Protein AF-A0AAU9VCU2-F1 (afdb_monomer_lite)

Foldseek 3Di:
DDAQVVDLFDEAEDQQDPAPDHPDDGTQEYEYEPVVDNFAAQADDPDDDNPDVRSVVSVVVRVVLQVLCQVPVQQAKWFADPDPVCQQVQNTDPDIATRYDRGDRVHGDYTYFYFHSDPVTGPGVVRHHHDD

pLDDT: mean 92.2, std 10.54, range [55.91, 98.69]

Secondary structure (DSSP, 8-state):
---TTSSS--EEEESSBTTTB--S--SSEEEEETTT-SS-TTS--S---TTSHHHHHHHHHHHHHHHHHHH-TTSBEEEE-SSHHHHHTT---S-EEESSTT--TT--EEEEE-B-SSSS-B-BGGGGS---

InterPro domains:
  IPR000734 Triacylglycerol lipase family [PTHR11610] (4-122)
  IPR013818 Lipase [PF00151] (4-117)
  IPR029058 Alpha/Beta hydrolase fold [G3DSA:3.40.50.1820] (2-122)
  IPR029058 Alpha/Beta hydrolase fold [SSF53474] (4-121)

Radius of gyration: 13.79 Å; chains: 1; bounding box: 37×29×39 Å

Organism: Euphydryas editha (NCBI:txid104508)

Sequence (132 aa):
MENASDASFVDIIHTNPNRLGSGEATGSVDIWANCENSVQPGCDGSNFGMFIEENQCSHACSWKYFAEAIKHPSAFVARSASSCEASHSGRATNQTVFMGDEINTEARGSFYLRTNSEPLYGLGEDGSHPPS

Structure (mmCIF, N/CA/C/O backbone):
data_AF-A0AAU9VCU2-F1
#
_entry.id   AF-A0AAU9VCU2-F1
#
loop_
_atom_site.group_PDB
_atom_site.id
_atom_site.type_symbol
_atom_site.label_atom_id
_atom_site.label_alt_id
_atom_site.label_comp_id
_atom_site.label_asym_id
_atom_site.label_entity_id
_atom_site.label_seq_id
_atom_site.pdbx_PDB_ins_code
_atom_site.Cartn_x
_atom_site.Cartn_y
_atom_site.Cartn_z
_atom_site.occupancy
_atom_site.B_iso_or_equiv
_atom_site.auth_seq_id
_atom_site.auth_comp_id
_atom_site.auth_asym_id
_atom_site.auth_atom_id
_atom_site.pdbx_PDB_model_num
ATOM 1 N N . MET A 1 1 ? -14.898 5.855 -9.893 1.00 65.12 1 MET A N 1
ATOM 2 C CA . MET A 1 1 ? -13.776 5.733 -8.950 1.00 65.12 1 MET A CA 1
ATOM 3 C C . MET A 1 1 ? -14.393 5.149 -7.708 1.00 65.12 1 MET A C 1
ATOM 5 O O . MET A 1 1 ? -15.349 5.753 -7.233 1.00 65.12 1 MET A O 1
ATOM 9 N N . GLU A 1 2 ? -13.961 3.956 -7.310 1.00 84.31 2 GLU A N 1
ATOM 10 C CA . GLU A 1 2 ? -14.518 3.295 -6.126 1.00 84.31 2 GLU A CA 1
ATOM 11 C C . GLU A 1 2 ? -14.188 4.135 -4.888 1.00 84.31 2 GLU A C 1
ATOM 13 O O . GLU A 1 2 ? -13.094 4.690 -4.797 1.00 84.31 2 GLU A O 1
ATOM 18 N N . ASN A 1 3 ? -15.129 4.266 -3.964 1.00 94.31 3 ASN A N 1
ATOM 19 C CA . ASN A 1 3 ? -14.971 5.032 -2.738 1.00 94.31 3 ASN A CA 1
ATOM 20 C C . ASN A 1 3 ? -15.645 4.329 -1.551 1.00 94.31 3 ASN A C 1
ATOM 22 O O . ASN A 1 3 ? -16.412 3.383 -1.709 1.00 94.31 3 ASN A O 1
ATOM 26 N N . ALA A 1 4 ? -15.399 4.831 -0.342 1.00 95.44 4 ALA A N 1
ATOM 27 C CA . ALA A 1 4 ? -15.873 4.244 0.908 1.00 95.44 4 ALA A CA 1
ATOM 28 C C . ALA A 1 4 ? -17.398 4.042 1.012 1.00 95.44 4 ALA A C 1
ATOM 30 O O . ALA A 1 4 ? -17.829 3.290 1.880 1.00 95.44 4 ALA A O 1
ATOM 31 N N . SER A 1 5 ? -18.211 4.713 0.187 1.00 96.50 5 SER A N 1
ATOM 32 C CA . SER A 1 5 ? -19.673 4.561 0.172 1.00 96.50 5 SER A CA 1
ATOM 33 C C . SER A 1 5 ? -20.193 3.502 -0.805 1.00 96.50 5 SER A C 1
ATOM 35 O O . SER A 1 5 ? -21.370 3.150 -0.728 1.00 96.50 5 SER A O 1
ATOM 37 N N . ASP A 1 6 ? -19.335 2.958 -1.675 1.00 97.19 6 ASP A N 1
ATOM 38 C CA . ASP A 1 6 ? -19.738 1.986 -2.700 1.00 97.19 6 ASP A CA 1
ATOM 39 C C . ASP A 1 6 ? -19.939 0.567 -2.122 1.00 97.19 6 ASP A C 1
ATOM 41 O O . ASP A 1 6 ? -20.628 -0.264 -2.716 1.00 97.19 6 ASP A O 1
ATOM 45 N N . ALA A 1 7 ? -19.402 0.295 -0.926 1.00 97.06 7 ALA A N 1
ATOM 46 C CA . ALA A 1 7 ? -19.586 -0.954 -0.187 1.00 97.06 7 ALA A CA 1
ATOM 47 C C . ALA A 1 7 ? -19.564 -0.724 1.335 1.00 97.06 7 ALA A C 1
ATOM 49 O O . ALA A 1 7 ? -19.296 0.374 1.816 1.00 97.06 7 ALA A O 1
ATOM 50 N N . SER A 1 8 ? -19.816 -1.775 2.126 1.00 96.81 8 SER A N 1
ATOM 51 C CA . SER A 1 8 ? -19.685 -1.712 3.593 1.00 96.81 8 SER A CA 1
ATOM 52 C C . SER A 1 8 ? -18.250 -1.438 4.060 1.00 96.81 8 SER A C 1
ATOM 54 O O . SER A 1 8 ? -18.041 -0.935 5.164 1.00 96.81 8 SER A O 1
ATOM 56 N N . PHE A 1 9 ? -17.274 -1.810 3.233 1.00 97.75 9 PHE A N 1
ATOM 57 C CA . PHE A 1 9 ? -15.852 -1.568 3.420 1.00 97.75 9 PHE A CA 1
ATOM 58 C C . PHE A 1 9 ? -15.163 -1.612 2.052 1.00 97.75 9 PHE A C 1
ATOM 60 O O . PHE A 1 9 ? -15.503 -2.460 1.228 1.00 97.75 9 PHE A O 1
ATOM 67 N N . VAL A 1 10 ? -14.219 -0.701 1.823 1.00 97.94 10 VAL A N 1
ATOM 68 C CA . VAL A 1 10 ? -13.414 -0.622 0.594 1.00 97.94 10 VAL A CA 1
ATOM 69 C C . VAL A 1 10 ? -11.968 -0.362 0.991 1.00 97.94 10 VAL A C 1
ATOM 71 O O . VAL A 1 10 ? -11.691 0.663 1.613 1.00 97.94 10 VAL A O 1
ATOM 74 N N . ASP A 1 11 ? -11.050 -1.248 0.636 1.00 97.69 11 ASP A N 1
ATOM 75 C CA . ASP A 1 11 ? -9.612 -1.026 0.732 1.00 97.69 11 ASP A CA 1
ATOM 76 C C . ASP A 1 11 ? -8.987 -0.825 -0.654 1.00 97.69 11 ASP A C 1
ATOM 78 O O . ASP A 1 11 ? -9.359 -1.469 -1.633 1.00 97.69 11 ASP A O 1
ATOM 82 N N . ILE A 1 12 ? -8.050 0.118 -0.756 1.00 98.06 12 ILE A N 1
ATOM 83 C CA . ILE A 1 12 ? -7.404 0.492 -2.018 1.00 98.06 12 ILE A CA 1
ATOM 84 C C . ILE A 1 12 ? -5.894 0.354 -1.870 1.00 98.06 12 ILE A C 1
ATOM 86 O O . ILE A 1 12 ? -5.305 0.865 -0.923 1.00 98.06 12 ILE A O 1
ATOM 90 N N . ILE A 1 13 ? -5.247 -0.312 -2.830 1.00 98.38 13 ILE A N 1
ATOM 91 C CA . ILE A 1 13 ? -3.790 -0.480 -2.867 1.00 98.38 13 ILE A CA 1
ATOM 92 C C . ILE A 1 13 ? -3.201 0.461 -3.924 1.00 98.38 13 ILE A C 1
ATOM 94 O O . ILE A 1 13 ? -3.366 0.259 -5.129 1.00 98.38 13 ILE A O 1
ATOM 98 N N . HIS A 1 14 ? -2.471 1.478 -3.475 1.00 98.06 14 HIS A N 1
ATOM 99 C CA . HIS A 1 14 ? -1.806 2.462 -4.323 1.00 98.06 14 HIS A CA 1
ATOM 100 C C . HIS A 1 14 ? -0.344 2.070 -4.566 1.00 98.06 14 HIS A C 1
ATOM 102 O O . HIS A 1 14 ? 0.487 2.134 -3.660 1.00 98.06 14 HIS A O 1
ATOM 108 N N . THR A 1 15 ? -0.012 1.720 -5.813 1.00 97.50 15 THR A N 1
ATOM 109 C CA . THR A 1 15 ? 1.372 1.422 -6.247 1.00 97.50 15 THR A CA 1
ATOM 110 C C . THR A 1 15 ? 1.877 2.319 -7.378 1.00 97.50 15 THR A C 1
ATOM 112 O O . THR A 1 15 ? 3.072 2.358 -7.657 1.00 97.50 15 THR A O 1
ATOM 115 N N . ASN A 1 16 ? 0.991 3.064 -8.044 1.00 94.56 16 ASN A N 1
ATOM 116 C CA . ASN A 1 16 ? 1.362 4.017 -9.096 1.00 94.56 16 ASN A CA 1
ATOM 117 C C . ASN A 1 16 ? 0.452 5.266 -9.092 1.00 94.56 16 ASN A C 1
ATOM 119 O O . ASN A 1 16 ? -0.197 5.559 -10.101 1.00 94.56 16 ASN A O 1
ATOM 123 N N . PRO A 1 17 ? 0.336 5.969 -7.948 1.00 93.81 17 PRO A N 1
ATOM 124 C CA . PRO A 1 17 ? -0.545 7.127 -7.818 1.00 93.81 17 PRO A CA 1
ATOM 125 C C . PRO A 1 17 ? -0.104 8.293 -8.714 1.00 93.81 17 PRO A C 1
ATOM 127 O O . PRO A 1 17 ? 1.089 8.501 -8.936 1.00 93.81 17 PRO A O 1
ATOM 130 N N . ASN A 1 18 ? -1.061 9.083 -9.214 1.00 90.62 18 ASN A N 1
ATOM 131 C CA . ASN A 1 18 ? -0.828 10.233 -10.113 1.00 90.62 18 ASN A CA 1
ATOM 132 C C . ASN A 1 18 ? -0.163 9.872 -11.460 1.00 90.62 18 ASN A C 1
ATOM 134 O O . ASN A 1 18 ? 0.467 10.715 -12.117 1.00 90.62 18 ASN A O 1
ATOM 138 N N . ARG A 1 19 ? -0.268 8.602 -11.859 1.00 88.81 19 ARG A N 1
ATOM 139 C CA . ARG A 1 19 ? 0.219 8.054 -13.130 1.00 88.81 19 ARG A CA 1
ATOM 140 C C . ARG A 1 19 ? -0.897 7.231 -13.765 1.00 88.81 19 ARG A C 1
ATOM 142 O O . ARG A 1 19 ? -1.828 7.824 -14.297 1.00 88.81 19 ARG A O 1
ATOM 149 N N . LEU A 1 20 ? -0.838 5.901 -13.689 1.00 90.75 20 LEU A N 1
ATOM 150 C CA . LEU A 1 20 ? -1.946 5.036 -14.107 1.00 90.75 20 LEU A CA 1
ATOM 151 C C . LEU A 1 20 ? -2.958 4.798 -12.975 1.00 90.75 20 LEU A C 1
ATOM 153 O O . LEU A 1 20 ? -4.097 4.430 -13.241 1.00 90.75 20 LEU A O 1
ATOM 157 N N . GLY A 1 21 ? -2.555 5.003 -11.716 1.00 91.56 21 GLY A N 1
ATOM 158 C CA . GLY A 1 21 ? -3.417 4.882 -10.541 1.00 91.56 21 GLY A CA 1
ATOM 159 C C . GLY A 1 21 ? -3.882 6.222 -9.963 1.00 91.56 21 GLY A C 1
ATOM 160 O O . GLY A 1 21 ? -3.295 7.279 -10.213 1.00 91.56 21 GLY A O 1
ATOM 161 N N . SER A 1 22 ? -4.917 6.145 -9.122 1.00 93.31 22 SER A N 1
ATOM 162 C CA . SER A 1 22 ? -5.422 7.261 -8.314 1.00 93.31 22 SER A CA 1
ATOM 163 C C . SER A 1 22 ? -4.355 7.832 -7.380 1.00 93.31 22 SER A C 1
ATOM 165 O O . SER A 1 22 ? -3.680 7.072 -6.684 1.00 93.31 22 SER A O 1
ATOM 167 N N . GLY A 1 23 ? -4.262 9.163 -7.315 1.00 94.44 23 GLY A N 1
ATOM 168 C CA . GLY A 1 23 ? -3.546 9.883 -6.255 1.00 94.44 23 GLY A CA 1
ATOM 169 C C . GLY A 1 23 ? -4.418 10.335 -5.081 1.00 94.44 23 GLY A C 1
ATOM 170 O O . GLY A 1 23 ? -3.907 10.981 -4.173 1.00 94.44 23 GLY A O 1
ATOM 171 N N . GLU A 1 24 ? -5.711 10.019 -5.096 1.00 95.94 24 GLU A N 1
ATOM 172 C CA . GLU A 1 24 ? -6.672 10.393 -4.060 1.00 95.94 24 GLU A CA 1
ATOM 173 C C . GLU A 1 24 ? -6.973 9.204 -3.145 1.00 95.94 24 GLU A C 1
ATOM 175 O O . GLU A 1 24 ? -7.218 8.096 -3.631 1.00 95.94 24 GLU A O 1
ATOM 180 N N . ALA A 1 25 ? -6.987 9.466 -1.835 1.00 97.19 25 ALA A N 1
ATOM 181 C CA . ALA A 1 25 ? -7.491 8.544 -0.824 1.00 97.19 25 ALA A CA 1
ATOM 182 C C . ALA A 1 25 ? -9.023 8.572 -0.847 1.00 97.19 25 ALA A C 1
ATOM 184 O O . ALA A 1 25 ? -9.629 9.605 -0.553 1.00 97.19 25 ALA A O 1
ATOM 185 N N . THR A 1 26 ? -9.644 7.464 -1.236 1.00 97.50 26 THR A N 1
ATOM 186 C CA . THR A 1 26 ? -11.105 7.385 -1.422 1.00 97.50 26 THR A CA 1
ATOM 187 C C . THR A 1 26 ? -11.724 6.174 -0.738 1.00 97.50 26 THR A C 1
ATOM 189 O O . THR A 1 26 ? -12.944 6.143 -0.573 1.00 97.50 26 THR A O 1
ATOM 192 N N . GLY A 1 27 ? -10.914 5.203 -0.306 1.00 97.94 27 GLY A N 1
ATOM 193 C CA . GLY A 1 27 ? -11.376 4.001 0.371 1.00 97.94 27 GLY A CA 1
ATOM 194 C C . GLY A 1 27 ? -11.808 4.242 1.819 1.00 97.94 27 GLY A C 1
ATOM 195 O O . GLY A 1 27 ? -11.686 5.324 2.390 1.00 97.94 27 GLY A O 1
ATOM 196 N N . SER A 1 28 ? -12.315 3.180 2.445 1.00 98.31 28 SER A N 1
ATOM 197 C CA . SER A 1 28 ? -12.297 3.079 3.906 1.00 98.31 28 SER A CA 1
ATOM 198 C C . SER A 1 28 ? -10.850 3.045 4.395 1.00 98.31 28 SER A C 1
ATOM 200 O O . SER A 1 28 ? -10.511 3.757 5.337 1.00 98.31 28 SER A O 1
ATOM 202 N N . VAL A 1 29 ? -10.013 2.246 3.729 1.00 98.56 29 VAL A N 1
ATOM 203 C CA . VAL A 1 29 ? -8.571 2.147 3.957 1.00 98.56 29 VAL A CA 1
ATOM 204 C C . VAL A 1 29 ? -7.835 2.365 2.638 1.00 98.56 29 VAL A C 1
ATOM 206 O O . VAL A 1 29 ? -8.139 1.717 1.644 1.00 98.56 29 VAL A O 1
ATOM 209 N N . ASP A 1 30 ? -6.829 3.231 2.636 1.00 98.62 30 ASP A N 1
ATOM 210 C CA . ASP A 1 30 ? -5.950 3.438 1.482 1.00 98.62 30 ASP A CA 1
ATOM 211 C C . ASP A 1 30 ? -4.526 3.024 1.872 1.00 98.62 30 ASP A C 1
ATOM 213 O O . ASP A 1 30 ? -3.901 3.642 2.738 1.00 98.62 30 ASP A O 1
ATOM 217 N N . ILE A 1 31 ? -4.019 1.956 1.259 1.00 98.62 31 ILE A N 1
ATOM 218 C CA . ILE A 1 31 ? -2.681 1.409 1.486 1.00 98.62 31 ILE A CA 1
ATOM 219 C C . ILE A 1 31 ? -1.727 1.955 0.423 1.00 98.62 31 ILE A C 1
ATOM 221 O O . ILE A 1 31 ? -1.863 1.667 -0.764 1.00 98.62 31 ILE A O 1
ATOM 225 N N . TRP A 1 32 ? -0.719 2.703 0.854 1.00 98.44 32 TRP A N 1
ATOM 226 C CA . TRP A 1 32 ? 0.279 3.347 0.008 1.00 98.44 32 TRP A CA 1
ATOM 227 C C . TRP A 1 32 ? 1.604 2.592 0.097 1.00 98.44 32 TRP A C 1
ATOM 229 O O . TRP A 1 32 ? 2.371 2.762 1.049 1.00 98.44 32 TRP A O 1
ATOM 239 N N . ALA A 1 33 ? 1.875 1.747 -0.896 1.00 98.19 33 ALA A N 1
ATOM 240 C CA . ALA A 1 33 ? 3.112 0.977 -0.949 1.00 98.19 33 ALA A CA 1
ATOM 241 C C . ALA A 1 33 ? 4.249 1.823 -1.535 1.00 98.19 33 ALA A C 1
ATOM 243 O O . ALA A 1 33 ? 4.121 2.364 -2.635 1.00 98.19 33 ALA A O 1
ATOM 244 N N . ASN A 1 34 ? 5.372 1.902 -0.817 1.00 97.38 34 ASN A N 1
ATOM 245 C CA . ASN A 1 34 ? 6.591 2.603 -1.233 1.00 97.38 34 ASN A CA 1
ATOM 246 C C . ASN A 1 34 ? 6.316 4.054 -1.676 1.00 97.38 34 ASN A C 1
ATOM 248 O O . ASN A 1 34 ? 6.790 4.496 -2.721 1.00 97.38 34 ASN A O 1
ATOM 252 N N . CYS A 1 35 ? 5.485 4.773 -0.915 1.00 95.25 35 CYS A N 1
ATOM 253 C CA . CYS A 1 35 ? 4.931 6.081 -1.280 1.00 95.25 35 CYS A CA 1
ATOM 254 C C . CYS A 1 35 ? 5.977 7.189 -1.517 1.00 95.25 35 CYS A C 1
ATOM 256 O O . CYS A 1 35 ? 5.673 8.199 -2.148 1.00 95.25 35 CYS A O 1
ATOM 258 N N . GLU A 1 36 ? 7.190 7.025 -0.989 1.00 90.12 36 GLU A N 1
ATOM 259 C CA . GLU A 1 36 ? 8.334 7.914 -1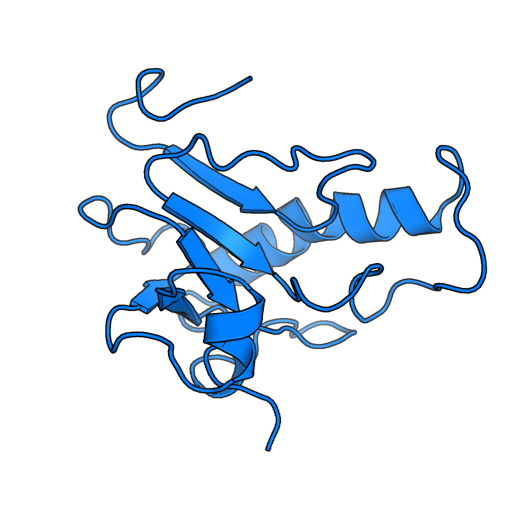.193 1.00 90.12 36 GLU A CA 1
ATOM 260 C C . GLU A 1 36 ? 8.959 7.761 -2.573 1.00 90.12 36 GLU A C 1
ATOM 262 O O . GLU A 1 36 ? 9.640 8.668 -3.055 1.00 90.12 36 GLU A O 1
ATOM 267 N N . ASN A 1 37 ? 8.724 6.618 -3.213 1.00 85.81 37 ASN A N 1
ATOM 268 C CA . ASN A 1 37 ? 9.309 6.295 -4.493 1.00 85.81 37 ASN A CA 1
ATOM 269 C C . ASN A 1 37 ? 8.328 6.643 -5.610 1.00 85.81 37 ASN A C 1
ATOM 271 O O . ASN A 1 37 ? 7.155 6.276 -5.600 1.00 85.81 37 ASN A O 1
ATOM 275 N N . SER A 1 38 ? 8.839 7.324 -6.634 1.00 83.56 38 SER A N 1
ATOM 276 C C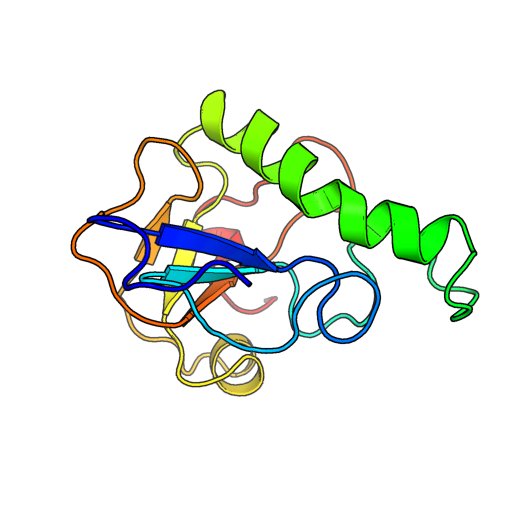A . SER A 1 38 ? 8.074 7.558 -7.865 1.00 83.56 38 SER A CA 1
ATOM 277 C C . SER A 1 38 ? 7.875 6.280 -8.694 1.00 83.56 38 SER A C 1
ATOM 279 O O . SER A 1 38 ? 6.976 6.232 -9.535 1.00 83.56 38 SER A O 1
ATOM 281 N N . VAL A 1 39 ? 8.694 5.255 -8.439 1.00 91.31 39 VAL A N 1
ATOM 282 C CA . VAL A 1 39 ? 8.727 3.955 -9.117 1.00 91.31 39 VAL A CA 1
ATOM 283 C C . VAL A 1 39 ? 8.826 2.864 -8.053 1.00 91.31 39 VAL A C 1
ATOM 285 O O . VAL A 1 39 ? 9.610 2.988 -7.115 1.00 91.31 39 VAL A O 1
ATOM 288 N N . GLN A 1 40 ? 8.021 1.809 -8.172 1.00 95.25 40 GLN A N 1
ATOM 289 C CA . GLN A 1 40 ? 8.048 0.703 -7.211 1.00 95.25 40 GLN A CA 1
ATOM 290 C C . GLN A 1 40 ? 9.394 -0.044 -7.265 1.00 95.25 40 GLN A C 1
ATOM 292 O O . GLN A 1 40 ? 9.957 -0.195 -8.353 1.00 95.25 40 GLN A O 1
ATOM 297 N N . PRO A 1 41 ? 9.904 -0.561 -6.130 1.00 95.12 41 PRO A N 1
ATOM 298 C CA . PRO A 1 41 ? 11.076 -1.431 -6.130 1.00 95.12 41 PRO A CA 1
ATOM 299 C C . PRO A 1 41 ? 10.912 -2.592 -7.123 1.00 95.12 41 PRO A C 1
ATOM 301 O O . PRO A 1 41 ? 9.853 -3.211 -7.186 1.00 95.12 41 PRO A O 1
ATOM 304 N N . GLY A 1 42 ? 11.959 -2.891 -7.898 1.00 90.94 42 GLY A N 1
ATOM 305 C CA . GLY A 1 42 ? 11.935 -3.954 -8.918 1.00 90.94 42 GLY A CA 1
ATOM 306 C C . GLY A 1 42 ? 11.404 -3.526 -10.288 1.00 90.94 42 GLY A C 1
ATOM 307 O O . GLY A 1 42 ? 11.519 -4.282 -11.248 1.00 90.94 42 GLY A O 1
ATOM 308 N N . CYS A 1 43 ? 10.880 -2.307 -10.412 1.00 90.69 43 CYS A N 1
ATOM 309 C CA . CYS A 1 43 ? 10.608 -1.687 -11.704 1.00 90.69 43 CYS A CA 1
ATOM 310 C C . CYS A 1 43 ? 11.794 -0.799 -12.121 1.00 90.69 43 CYS A C 1
ATOM 312 O O . CYS A 1 43 ? 12.385 -0.117 -11.283 1.00 90.69 43 CYS A O 1
ATOM 314 N N . ASP A 1 44 ? 12.149 -0.803 -13.410 1.00 79.62 44 ASP A N 1
ATOM 315 C CA . ASP A 1 44 ? 13.116 0.156 -13.964 1.00 79.62 44 ASP A CA 1
ATOM 316 C C . ASP A 1 44 ? 12.542 1.579 -13.832 1.00 79.62 44 ASP A C 1
ATOM 318 O O . ASP A 1 44 ? 11.332 1.768 -13.941 1.00 79.62 44 ASP A O 1
ATOM 322 N N . GLY A 1 45 ? 13.396 2.549 -13.503 1.00 63.56 45 GLY A N 1
ATOM 323 C CA . GLY A 1 45 ? 13.029 3.954 -13.297 1.00 63.56 45 GLY A CA 1
ATOM 324 C C . GLY A 1 45 ? 13.783 4.914 -14.213 1.00 63.56 45 GLY A C 1
ATOM 325 O O . GLY A 1 45 ? 13.859 6.111 -13.928 1.00 63.56 45 GLY A O 1
ATOM 326 N N . SER A 1 46 ? 14.409 4.395 -15.270 1.00 59.44 46 SER A N 1
ATOM 327 C CA . SER A 1 46 ? 15.192 5.189 -16.208 1.00 59.44 46 SER A CA 1
ATOM 328 C C . SER A 1 46 ? 14.336 6.057 -17.142 1.00 59.44 46 SER A C 1
ATOM 330 O O . SER A 1 46 ? 14.892 6.976 -17.750 1.00 59.44 46 SER A O 1
ATOM 332 N N . ASN A 1 47 ? 13.007 5.864 -17.227 1.00 55.91 47 ASN A N 1
ATOM 333 C CA . ASN A 1 47 ? 12.121 6.668 -18.076 1.00 55.91 47 ASN A CA 1
ATOM 334 C C . ASN A 1 47 ? 10.732 6.943 -17.444 1.00 55.91 47 ASN A C 1
ATOM 336 O O . ASN A 1 47 ? 10.172 6.152 -16.709 1.00 55.91 47 ASN A O 1
ATOM 340 N N . PHE A 1 48 ? 10.103 8.091 -17.748 1.00 56.00 48 PHE A N 1
ATOM 341 C CA . PHE A 1 48 ? 8.866 8.541 -17.059 1.00 56.00 48 PHE A CA 1
ATOM 342 C C . PHE A 1 48 ? 7.624 8.708 -17.964 1.00 56.00 48 PHE A C 1
ATOM 344 O O . PHE A 1 48 ? 6.671 9.403 -17.607 1.00 56.00 48 PHE A O 1
ATOM 351 N N . GLY A 1 49 ? 7.601 8.101 -19.154 1.00 58.53 49 GLY A N 1
ATOM 352 C CA . GLY A 1 49 ? 6.488 8.212 -20.112 1.00 58.53 49 GLY A CA 1
ATOM 353 C C . GLY A 1 49 ? 5.248 7.377 -19.750 1.00 58.53 49 GLY A C 1
ATOM 354 O O . GLY A 1 49 ? 5.361 6.244 -19.307 1.00 58.53 49 GLY A O 1
ATOM 355 N N . MET A 1 50 ? 4.035 7.889 -19.986 1.00 56.00 50 MET A N 1
ATOM 356 C CA . MET A 1 50 ? 2.761 7.226 -19.622 1.00 56.00 50 MET A CA 1
ATOM 357 C C . MET A 1 50 ? 2.548 5.830 -20.250 1.00 56.00 50 MET A C 1
ATOM 359 O O . MET A 1 50 ? 1.869 4.997 -19.660 1.00 56.00 50 MET A O 1
ATOM 363 N N . PHE A 1 51 ? 3.141 5.557 -21.418 1.00 59.59 51 PHE A N 1
ATOM 364 C CA . PHE A 1 51 ? 2.933 4.321 -22.190 1.00 59.59 51 PHE A CA 1
ATOM 365 C C . PHE A 1 51 ? 4.112 3.336 -22.150 1.00 59.59 51 PHE A C 1
ATOM 367 O O . PHE A 1 51 ? 4.165 2.419 -22.964 1.00 59.59 51 PHE A O 1
ATOM 374 N N . ILE A 1 52 ? 5.067 3.514 -21.237 1.00 66.31 52 ILE A N 1
ATOM 375 C CA . ILE A 1 52 ? 6.228 2.618 -21.123 1.00 66.31 52 ILE A CA 1
ATOM 376 C C . ILE A 1 52 ? 5.955 1.473 -20.139 1.00 66.31 52 ILE A C 1
ATOM 378 O O . ILE A 1 52 ? 5.095 1.580 -19.259 1.00 66.31 52 ILE A O 1
ATOM 382 N N . GLU A 1 53 ? 6.717 0.390 -20.272 1.00 65.88 53 GLU A N 1
ATOM 383 C CA . GLU A 1 53 ? 6.607 -0.813 -19.437 1.00 65.88 53 GLU A CA 1
ATOM 384 C C . GLU A 1 53 ? 6.783 -0.526 -17.933 1.00 65.88 53 GLU A C 1
ATOM 386 O O . GLU A 1 53 ? 6.171 -1.192 -17.107 1.00 65.88 53 GLU A O 1
ATOM 391 N N . GLU A 1 54 ? 7.537 0.509 -17.558 1.00 68.25 54 GLU A N 1
ATOM 392 C CA . GLU A 1 54 ? 7.844 0.882 -16.166 1.00 68.25 54 GLU A CA 1
ATOM 393 C C . GLU A 1 54 ? 6.608 1.357 -15.381 1.00 68.25 54 GLU A C 1
ATOM 395 O O . GLU A 1 54 ? 6.346 0.900 -14.262 1.00 68.25 54 GLU A O 1
ATOM 400 N N . ASN A 1 55 ? 5.785 2.225 -15.988 1.00 77.88 55 ASN A N 1
ATOM 401 C CA . ASN A 1 55 ? 4.512 2.647 -15.394 1.00 77.88 55 ASN A CA 1
ATOM 402 C C . ASN A 1 55 ? 3.550 1.460 -15.272 1.00 77.88 55 ASN A C 1
ATOM 404 O O . ASN A 1 55 ? 2.860 1.326 -14.262 1.00 77.88 55 ASN A O 1
ATOM 408 N N . GLN A 1 56 ? 3.551 0.560 -16.262 1.00 86.19 56 GLN A N 1
ATOM 409 C CA . GLN A 1 56 ? 2.764 -0.672 -16.209 1.00 86.19 56 GLN A CA 1
ATOM 410 C C . GLN A 1 56 ? 3.272 -1.614 -15.110 1.00 86.19 56 GLN A C 1
ATOM 412 O O . GLN A 1 56 ? 2.458 -2.208 -14.410 1.00 86.19 56 GLN A O 1
ATOM 417 N N . CYS A 1 57 ? 4.590 -1.707 -14.905 1.00 92.25 57 CYS A N 1
ATOM 418 C CA . CYS A 1 57 ? 5.208 -2.491 -13.839 1.00 92.25 57 CYS A CA 1
ATOM 419 C C . CYS A 1 57 ? 4.754 -1.997 -12.463 1.00 92.25 57 CYS A C 1
ATOM 421 O O . CYS A 1 57 ? 4.170 -2.773 -11.706 1.00 92.25 57 CYS A O 1
ATOM 423 N N . SER A 1 58 ? 4.926 -0.699 -12.178 1.00 94.38 58 SER A N 1
ATOM 424 C CA . SER A 1 58 ? 4.511 -0.112 -10.897 1.00 94.38 58 SER A CA 1
ATOM 425 C C . SER A 1 58 ? 3.001 -0.236 -10.689 1.00 94.38 58 SER A C 1
ATOM 427 O O . SER A 1 58 ? 2.542 -0.542 -9.591 1.00 94.38 58 SER A O 1
ATOM 429 N N . HIS A 1 59 ? 2.199 -0.046 -11.740 1.00 94.06 59 HIS A N 1
ATOM 430 C CA . HIS A 1 59 ? 0.749 -0.227 -11.671 1.00 94.06 59 HIS A CA 1
ATOM 431 C C . HIS A 1 59 ? 0.361 -1.686 -11.372 1.00 94.06 59 HIS A C 1
ATOM 433 O O . HIS A 1 59 ? -0.477 -1.941 -10.506 1.00 94.06 59 HIS A O 1
ATOM 439 N N . ALA A 1 60 ? 1.028 -2.649 -12.014 1.00 94.88 60 ALA A N 1
ATOM 440 C CA . ALA A 1 60 ? 0.814 -4.079 -11.814 1.00 94.88 60 ALA A CA 1
ATOM 441 C C . ALA A 1 60 ? 1.257 -4.587 -10.431 1.00 94.88 60 ALA A C 1
ATOM 443 O O . ALA A 1 60 ? 0.799 -5.647 -10.008 1.00 94.88 60 ALA A O 1
ATOM 444 N N . CYS A 1 61 ? 2.110 -3.859 -9.703 1.00 97.00 61 CYS A N 1
ATOM 445 C CA . CYS A 1 61 ? 2.476 -4.237 -8.337 1.00 97.00 61 CYS A CA 1
ATOM 446 C C . CYS A 1 61 ? 1.262 -4.348 -7.400 1.00 97.00 61 CYS A C 1
ATOM 448 O O . CYS A 1 61 ? 1.291 -5.173 -6.496 1.00 97.00 61 CYS A O 1
ATOM 450 N N . SER A 1 62 ? 0.180 -3.599 -7.647 1.00 97.25 62 SER A N 1
ATOM 451 C CA . SER A 1 62 ? -1.038 -3.626 -6.821 1.00 97.25 62 SER A CA 1
ATOM 452 C C . SER A 1 62 ? -1.606 -5.043 -6.671 1.00 97.25 62 SER A C 1
ATOM 454 O O . SER A 1 62 ? -1.700 -5.570 -5.562 1.00 97.25 62 SER A O 1
ATOM 456 N N . TRP A 1 63 ? -1.905 -5.705 -7.790 1.00 96.88 63 TRP A N 1
ATOM 457 C CA . TRP A 1 63 ? -2.436 -7.066 -7.776 1.00 96.88 63 TRP A CA 1
ATOM 458 C C . TRP A 1 63 ? -1.371 -8.114 -7.424 1.00 96.88 63 TRP A C 1
ATOM 460 O O . TRP A 1 63 ? -1.718 -9.151 -6.861 1.00 96.88 63 TRP A O 1
ATOM 470 N N . LYS A 1 64 ? -0.081 -7.869 -7.710 1.00 97.81 64 LYS A N 1
ATOM 471 C CA . LYS A 1 64 ? 1.011 -8.781 -7.312 1.00 97.81 64 LYS A CA 1
ATOM 472 C C . LYS A 1 64 ? 1.158 -8.849 -5.792 1.00 97.81 64 LYS A C 1
ATOM 474 O O . LYS A 1 64 ? 1.229 -9.947 -5.246 1.00 97.81 64 LYS A O 1
ATOM 479 N N . TYR A 1 65 ? 1.167 -7.696 -5.122 1.00 98.38 65 TYR A N 1
ATOM 480 C CA . TYR A 1 65 ? 1.243 -7.618 -3.663 1.00 98.38 65 TYR A CA 1
ATOM 481 C C . TYR A 1 65 ? 0.008 -8.256 -3.027 1.00 98.38 65 TYR A C 1
ATOM 483 O O . TYR A 1 65 ? 0.150 -9.097 -2.147 1.00 98.38 65 TYR A O 1
ATOM 491 N N . PHE A 1 66 ? -1.190 -7.969 -3.550 1.00 98.12 66 PHE A N 1
ATOM 492 C CA . PHE A 1 66 ? -2.424 -8.601 -3.076 1.00 98.12 66 PHE A CA 1
ATOM 493 C C . PHE A 1 66 ? -2.404 -10.135 -3.223 1.00 98.12 66 PHE A C 1
ATOM 495 O O . PHE A 1 66 ? -2.765 -10.859 -2.297 1.00 98.12 66 PHE A O 1
ATOM 502 N N . ALA A 1 67 ? -1.916 -10.655 -4.356 1.00 97.81 67 ALA A N 1
ATOM 503 C CA . ALA A 1 67 ? -1.802 -12.097 -4.582 1.00 97.81 67 ALA A CA 1
ATOM 504 C C . ALA A 1 67 ? -0.823 -12.788 -3.614 1.00 97.81 67 ALA A C 1
ATOM 506 O O . ALA A 1 67 ? -1.033 -13.949 -3.252 1.00 97.81 67 ALA A O 1
ATOM 507 N N . GLU A 1 68 ? 0.249 -12.106 -3.204 1.00 97.75 68 GLU A N 1
ATOM 508 C CA . GLU A 1 68 ? 1.155 -12.597 -2.162 1.00 97.75 68 GLU A CA 1
ATOM 509 C C . GLU A 1 68 ? 0.515 -12.495 -0.769 1.00 97.75 68 GLU A C 1
ATOM 511 O O . GLU A 1 68 ? 0.602 -13.449 0.002 1.00 97.75 68 GLU A O 1
ATOM 516 N N . ALA A 1 69 ? -0.192 -11.401 -0.477 1.00 97.88 69 ALA A N 1
ATOM 517 C CA . ALA A 1 69 ? -0.860 -11.168 0.802 1.00 97.88 69 ALA A CA 1
ATOM 518 C C . ALA A 1 69 ? -1.912 -12.242 1.131 1.00 97.88 69 ALA A C 1
ATOM 520 O O . ALA A 1 69 ? -1.970 -12.717 2.262 1.00 97.88 69 ALA A O 1
ATOM 521 N N . ILE A 1 70 ? -2.663 -12.724 0.131 1.00 96.81 70 ILE A N 1
ATOM 522 C CA . ILE A 1 70 ? -3.588 -13.864 0.294 1.00 96.81 70 ILE A CA 1
ATOM 523 C C . ILE A 1 70 ? -2.852 -15.130 0.768 1.00 96.81 70 ILE A C 1
ATOM 525 O O . ILE A 1 70 ? -3.382 -15.915 1.552 1.00 96.81 70 ILE A O 1
ATOM 529 N N . LYS A 1 71 ? -1.627 -15.367 0.282 1.00 96.69 71 LYS A N 1
ATOM 530 C CA . LYS A 1 71 ? -0.831 -16.553 0.649 1.00 96.69 71 LYS A CA 1
ATOM 531 C C . LYS A 1 71 ? -0.100 -16.379 1.978 1.00 96.69 71 LYS A C 1
ATOM 533 O O . LYS A 1 71 ? 0.204 -17.373 2.638 1.00 96.69 71 LYS A O 1
ATOM 538 N N . HIS A 1 72 ? 0.206 -15.138 2.342 1.00 96.50 72 HIS A N 1
ATOM 539 C CA . HIS A 1 72 ? 0.997 -14.775 3.508 1.00 96.50 72 HIS A CA 1
ATOM 540 C C . HIS A 1 72 ? 0.352 -13.577 4.228 1.00 96.50 72 HIS A C 1
ATOM 542 O O . HIS A 1 72 ? 0.795 -12.444 4.030 1.00 96.50 72 HIS A O 1
ATOM 548 N N . PRO A 1 73 ? -0.657 -13.805 5.093 1.00 94.38 73 PRO A N 1
ATOM 549 C CA . PRO A 1 73 ? -1.453 -12.723 5.687 1.00 94.38 73 PRO A CA 1
ATOM 550 C C . PRO A 1 73 ? -0.650 -11.695 6.498 1.00 94.38 73 PRO A C 1
ATOM 552 O O . PRO A 1 73 ? -1.012 -10.526 6.569 1.00 94.38 73 PRO A O 1
ATOM 555 N N . SER A 1 74 ? 0.492 -12.096 7.065 1.00 95.50 74 SER A N 1
ATOM 556 C CA . SER A 1 74 ? 1.377 -11.212 7.832 1.00 95.50 74 SER A CA 1
ATOM 557 C C . SER A 1 74 ? 2.493 -10.554 7.012 1.00 95.50 74 SER A C 1
ATOM 559 O O . SER A 1 74 ? 3.312 -9.833 7.578 1.00 95.50 74 SER A O 1
ATOM 561 N N . ALA A 1 75 ? 2.568 -10.789 5.697 1.00 97.31 75 ALA A N 1
ATOM 562 C CA . ALA A 1 75 ? 3.674 -10.301 4.869 1.00 97.31 75 ALA A CA 1
ATOM 563 C C . ALA A 1 75 ? 3.619 -8.785 4.617 1.00 97.31 75 ALA A C 1
ATOM 565 O O . ALA A 1 75 ? 4.658 -8.153 4.430 1.00 97.31 75 ALA A O 1
ATOM 566 N N . PHE A 1 76 ? 2.429 -8.184 4.647 1.00 98.31 76 PHE A N 1
ATOM 567 C CA . PHE A 1 76 ? 2.222 -6.773 4.316 1.00 98.31 76 PHE A CA 1
ATOM 568 C C . PHE A 1 76 ? 1.548 -6.046 5.473 1.00 98.31 76 PHE A C 1
ATOM 570 O O . PHE A 1 76 ? 0.328 -5.872 5.491 1.00 98.31 76 PHE A O 1
ATOM 577 N N . VAL A 1 77 ? 2.357 -5.609 6.437 1.00 98.31 77 VAL A N 1
ATOM 578 C CA . VAL A 1 77 ? 1.892 -4.754 7.531 1.00 98.31 77 VAL A CA 1
ATOM 579 C C . VAL A 1 77 ? 1.997 -3.298 7.096 1.00 98.31 77 VAL A C 1
ATOM 581 O O . VAL A 1 77 ? 3.081 -2.803 6.791 1.00 98.31 77 VAL A O 1
ATOM 584 N N . ALA A 1 78 ? 0.864 -2.604 7.081 1.00 98.31 78 ALA A N 1
ATOM 585 C CA . ALA A 1 78 ? 0.780 -1.184 6.778 1.00 98.31 78 ALA A CA 1
ATOM 586 C C . ALA A 1 78 ? 0.484 -0.395 8.049 1.00 98.31 78 ALA A C 1
ATOM 588 O O . ALA A 1 78 ? -0.334 -0.816 8.866 1.00 98.31 78 ALA A O 1
ATOM 589 N N . ARG A 1 79 ? 1.121 0.765 8.222 1.00 98.25 79 ARG A N 1
ATOM 590 C CA . ARG A 1 79 ? 0.966 1.595 9.422 1.00 98.25 79 ARG A CA 1
ATOM 591 C C . ARG A 1 79 ? 0.351 2.946 9.108 1.00 98.25 79 ARG A C 1
ATOM 593 O O . ARG A 1 79 ? 0.693 3.581 8.115 1.00 98.25 79 ARG A O 1
ATOM 600 N N . SER A 1 80 ? -0.562 3.384 9.967 1.00 98.38 80 SER A N 1
ATOM 601 C CA . SER A 1 80 ? -1.273 4.647 9.800 1.00 98.38 80 SER A CA 1
ATOM 602 C C . SER A 1 80 ? -0.337 5.839 9.993 1.00 98.38 80 SER A C 1
ATOM 604 O O . SER A 1 80 ? 0.404 5.916 10.973 1.00 98.38 80 SER A O 1
ATOM 606 N N . ALA A 1 81 ? -0.438 6.829 9.111 1.00 97.94 81 ALA A N 1
ATOM 607 C CA . ALA A 1 81 ? 0.226 8.122 9.256 1.00 97.94 81 ALA A CA 1
ATOM 608 C C . ALA A 1 81 ? -0.608 9.234 8.602 1.00 97.94 81 ALA A C 1
ATOM 610 O O . ALA A 1 81 ? -1.470 8.972 7.768 1.00 97.94 81 ALA A O 1
ATOM 611 N N . SER A 1 82 ? -0.350 10.494 8.957 1.00 97.19 82 SER A N 1
ATOM 612 C CA . SER A 1 82 ? -1.053 11.637 8.351 1.00 97.19 82 SER A CA 1
ATOM 613 C C . SER A 1 82 ? -0.622 11.926 6.909 1.00 97.19 82 SER A C 1
ATOM 615 O O . SER A 1 82 ? -1.347 12.590 6.175 1.00 97.19 82 SER A O 1
ATOM 617 N N . SER A 1 83 ? 0.559 11.456 6.507 1.00 96.94 83 SER A N 1
ATOM 618 C CA . SER A 1 83 ? 1.105 11.599 5.159 1.00 96.94 83 SER A CA 1
ATOM 619 C C . SER A 1 83 ? 2.226 10.587 4.922 1.00 96.94 83 SER A C 1
ATOM 621 O O . SER A 1 83 ? 2.783 10.026 5.871 1.00 96.94 83 SER A O 1
ATOM 623 N N . CYS A 1 84 ? 2.615 10.420 3.656 1.00 96.00 84 CYS A N 1
ATOM 624 C CA . CYS A 1 84 ? 3.804 9.653 3.293 1.00 96.00 84 CYS A CA 1
ATOM 625 C C . CYS A 1 84 ? 5.063 10.176 4.011 1.00 96.00 84 CYS A C 1
ATOM 627 O O . CYS A 1 84 ? 5.803 9.408 4.619 1.00 96.00 84 CYS A O 1
ATOM 629 N N . GLU A 1 85 ? 5.267 11.498 4.034 1.00 96.06 85 GLU A N 1
ATOM 630 C CA . GLU A 1 85 ? 6.387 12.130 4.745 1.00 96.06 85 GLU A CA 1
ATOM 631 C C . GLU A 1 85 ? 6.381 11.796 6.246 1.00 96.06 85 GLU A C 1
ATOM 633 O O . GLU A 1 85 ? 7.429 11.503 6.826 1.00 96.06 85 GLU A O 1
ATOM 638 N N . ALA A 1 86 ? 5.205 11.813 6.884 1.00 96.38 86 ALA A N 1
ATOM 639 C CA . ALA A 1 86 ? 5.068 11.480 8.296 1.00 96.38 86 ALA A CA 1
ATOM 640 C C . ALA A 1 86 ? 5.406 10.007 8.559 1.00 96.38 86 ALA A C 1
ATOM 642 O O . ALA A 1 86 ? 6.097 9.716 9.536 1.00 96.38 86 ALA A O 1
ATOM 643 N N . SER A 1 87 ? 4.984 9.100 7.671 1.00 95.31 87 SER A N 1
ATOM 644 C CA . SER A 1 87 ? 5.366 7.687 7.730 1.00 95.31 87 SER A CA 1
ATOM 645 C C . SER A 1 87 ? 6.887 7.525 7.684 1.00 95.31 87 SER A C 1
ATOM 647 O O . SER A 1 87 ? 7.464 6.893 8.564 1.00 95.31 87 SER A O 1
ATOM 649 N N . HIS A 1 88 ? 7.548 8.172 6.720 1.00 91.00 88 HIS A N 1
ATOM 650 C CA . HIS A 1 88 ? 9.004 8.106 6.539 1.00 91.00 88 HIS A CA 1
ATOM 651 C C . HIS A 1 88 ? 9.809 8.772 7.648 1.00 91.00 88 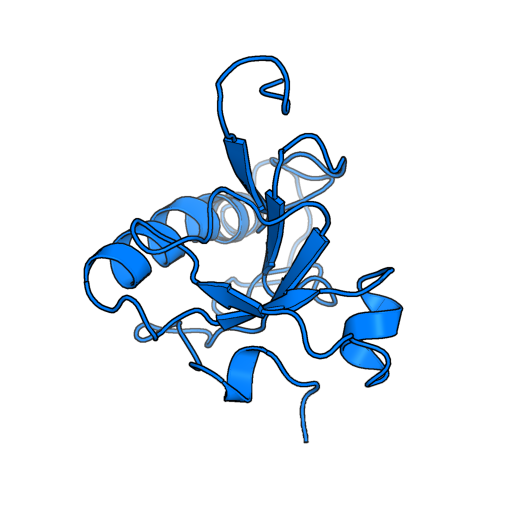HIS A C 1
ATOM 653 O O . HIS A 1 88 ? 10.884 8.305 8.004 1.00 91.00 88 HIS A O 1
ATOM 659 N N . SER A 1 89 ? 9.277 9.831 8.250 1.00 93.19 89 SER A N 1
ATOM 660 C CA . SER A 1 89 ? 9.947 10.557 9.335 1.00 93.19 89 SER A CA 1
ATOM 661 C C . SER A 1 89 ? 9.745 9.917 10.715 1.00 93.19 89 SER A C 1
ATOM 663 O O . SER A 1 89 ? 10.028 10.557 11.728 1.00 93.19 89 SER A O 1
ATOM 665 N N . GLY A 1 90 ? 9.189 8.700 10.788 1.00 90.56 90 GLY A N 1
ATOM 666 C CA . GLY A 1 90 ? 8.917 8.011 12.054 1.00 90.56 90 GLY A CA 1
ATOM 667 C C . GLY A 1 90 ? 7.781 8.634 12.874 1.00 90.56 90 GLY A C 1
ATOM 668 O O . GLY A 1 90 ? 7.720 8.446 14.084 1.00 90.56 90 GLY A O 1
ATOM 669 N N . ARG A 1 91 ? 6.881 9.388 12.230 1.00 94.62 91 ARG A N 1
ATOM 670 C CA . ARG A 1 91 ? 5.698 10.023 12.845 1.00 94.62 91 ARG A CA 1
ATOM 671 C C . ARG A 1 91 ? 4.406 9.242 12.569 1.00 94.62 91 ARG A C 1
ATOM 673 O O . ARG A 1 91 ? 3.318 9.816 12.598 1.00 94.62 91 ARG A O 1
ATOM 680 N N . ALA A 1 92 ? 4.526 7.953 12.268 1.00 95.06 92 ALA A N 1
ATOM 681 C CA . ALA A 1 92 ? 3.393 7.048 12.138 1.00 95.06 92 ALA A CA 1
ATOM 682 C C . ALA A 1 92 ? 2.767 6.751 13.515 1.00 95.06 92 ALA A C 1
ATOM 684 O O . ALA A 1 92 ? 3.431 6.841 14.549 1.00 95.06 92 ALA A O 1
ATOM 685 N N . THR A 1 93 ? 1.481 6.410 13.541 1.00 96.25 93 THR A N 1
ATOM 686 C CA . THR A 1 93 ? 0.791 5.970 14.762 1.00 96.25 93 THR A CA 1
ATOM 687 C C . THR A 1 93 ? 1.067 4.486 15.021 1.00 96.25 93 THR A C 1
ATOM 689 O O . THR A 1 93 ? 1.622 3.792 14.176 1.00 96.25 93 THR A O 1
ATOM 692 N N . ASN A 1 94 ? 0.635 3.952 16.165 1.00 95.50 94 ASN A N 1
ATOM 693 C CA . ASN A 1 94 ? 0.746 2.512 16.441 1.00 95.50 94 ASN A CA 1
ATOM 694 C C . ASN A 1 94 ? -0.339 1.668 15.747 1.00 95.50 94 ASN A C 1
ATOM 696 O O . ASN A 1 94 ? -0.371 0.455 15.929 1.00 95.50 94 ASN A O 1
ATOM 700 N N . GLN A 1 95 ? -1.257 2.287 14.999 1.00 97.88 95 GLN A N 1
ATOM 701 C CA . GLN A 1 95 ? -2.331 1.570 14.322 1.00 97.88 95 GLN A CA 1
ATOM 702 C C . GLN A 1 95 ? -1.803 0.935 13.035 1.00 97.88 95 GLN A C 1
ATOM 704 O O . GLN A 1 95 ? -1.263 1.629 12.170 1.00 97.88 95 GLN A O 1
ATOM 709 N N . THR A 1 96 ? -2.006 -0.372 12.898 1.00 98.06 96 THR A N 1
ATOM 710 C CA . THR A 1 96 ? -1.618 -1.147 11.719 1.00 98.06 96 THR A CA 1
ATOM 711 C C . THR A 1 96 ? -2.808 -1.883 11.112 1.00 98.06 96 THR A C 1
ATOM 713 O O . THR A 1 96 ? -3.834 -2.092 11.764 1.00 98.06 96 THR A O 1
ATOM 716 N N . VAL A 1 97 ? -2.664 -2.255 9.844 1.00 98.44 97 VAL A N 1
ATOM 717 C CA . VAL A 1 97 ? -3.551 -3.172 9.123 1.00 98.44 97 VAL A CA 1
ATOM 718 C C . VAL A 1 97 ? -2.711 -4.151 8.310 1.00 98.44 97 VAL A C 1
ATOM 720 O O . VAL A 1 97 ? -1.599 -3.819 7.895 1.00 98.44 97 VAL A O 1
ATOM 723 N N . PHE A 1 98 ? -3.252 -5.339 8.064 1.00 98.12 98 PHE A N 1
ATOM 724 C CA . PHE A 1 98 ? -2.720 -6.259 7.065 1.00 98.12 98 PHE A CA 1
ATOM 725 C C . PHE A 1 98 ? -3.355 -5.950 5.710 1.00 98.12 98 PHE A C 1
ATOM 727 O O . PHE A 1 98 ? -4.548 -5.662 5.641 1.00 98.12 98 PHE A O 1
ATOM 734 N N . MET A 1 99 ? -2.572 -5.996 4.635 1.00 98.12 99 MET A N 1
ATOM 735 C CA . MET A 1 99 ? -3.135 -6.081 3.284 1.00 98.12 99 MET A CA 1
ATOM 736 C C . MET A 1 99 ? -3.706 -7.489 3.064 1.00 98.12 99 MET A C 1
ATOM 738 O O . MET A 1 99 ? -3.104 -8.463 3.511 1.00 98.12 99 MET A O 1
ATOM 742 N N . GLY A 1 100 ? -4.812 -7.606 2.327 1.00 95.19 100 GLY A N 1
ATOM 743 C CA . GLY A 1 100 ? -5.426 -8.895 1.991 1.00 95.19 100 GLY A CA 1
ATOM 744 C C . GLY A 1 100 ? -6.628 -9.241 2.872 1.00 95.19 100 GLY A C 1
ATOM 745 O O . GLY A 1 100 ? -7.194 -8.380 3.538 1.00 95.19 100 GLY A O 1
ATOM 746 N N . ASP A 1 101 ? -7.018 -10.515 2.872 1.00 92.12 101 ASP A N 1
ATOM 747 C CA . ASP A 1 101 ? -8.289 -10.983 3.451 1.00 92.12 101 ASP A CA 1
ATOM 748 C C . ASP A 1 101 ? -8.417 -10.759 4.971 1.00 92.12 101 ASP A C 1
ATOM 750 O O . ASP A 1 101 ? -9.528 -10.690 5.494 1.00 92.12 101 ASP A O 1
ATOM 754 N N . GLU A 1 102 ? -7.296 -10.629 5.689 1.00 92.12 102 GLU A N 1
ATOM 755 C CA . GLU A 1 102 ? -7.264 -10.388 7.141 1.00 92.12 102 GLU A CA 1
ATOM 756 C C . GLU A 1 102 ? -7.264 -8.895 7.516 1.00 92.12 102 GLU A C 1
ATOM 758 O O . GLU A 1 102 ? -7.008 -8.530 8.669 1.00 92.12 102 GLU A O 1
ATOM 763 N N . ILE A 1 103 ? -7.543 -8.004 6.560 1.00 97.12 103 ILE A N 1
ATOM 764 C CA . ILE A 1 103 ? -7.624 -6.571 6.829 1.00 97.12 103 ILE A CA 1
ATOM 765 C C . ILE A 1 103 ? -8.699 -6.254 7.879 1.00 97.12 103 ILE A C 1
ATOM 767 O O . ILE A 1 103 ? -9.823 -6.759 7.851 1.00 97.12 103 ILE A O 1
ATOM 771 N N . ASN A 1 104 ? -8.368 -5.368 8.822 1.00 96.56 104 ASN A N 1
ATOM 772 C CA . ASN A 1 104 ? -9.331 -4.896 9.809 1.00 96.56 104 ASN A CA 1
ATOM 773 C C . ASN A 1 104 ? -10.375 -3.986 9.138 1.00 96.56 104 ASN A C 1
ATOM 775 O O . ASN A 1 104 ? -10.110 -2.812 8.881 1.00 96.56 104 ASN A O 1
ATOM 779 N N . THR A 1 105 ? -11.588 -4.500 8.934 1.00 97.38 105 THR A N 1
ATOM 780 C CA . THR A 1 105 ? -12.690 -3.774 8.281 1.00 97.38 105 THR A CA 1
ATOM 781 C C . THR A 1 105 ? -13.255 -2.603 9.099 1.00 97.38 105 THR A C 1
ATOM 783 O O . THR A 1 105 ? -14.067 -1.824 8.594 1.00 97.38 105 THR A O 1
ATOM 786 N N . GLU A 1 106 ? -12.845 -2.436 10.360 1.00 97.56 106 GLU A N 1
ATOM 787 C CA . GLU A 1 106 ? -13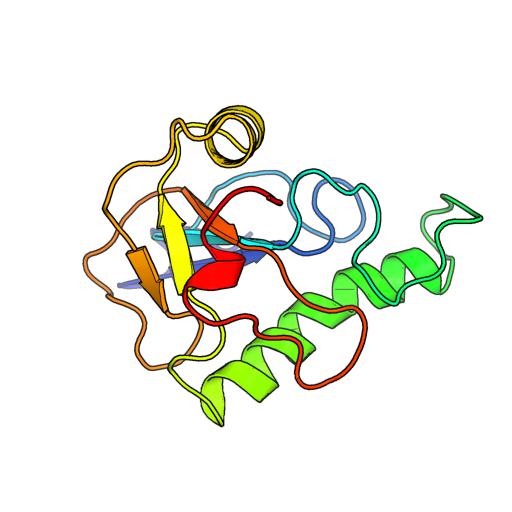.163 -1.260 11.185 1.00 97.56 106 GLU A CA 1
ATOM 788 C C . GLU A 1 106 ? -12.128 -0.134 11.034 1.00 97.56 106 GLU A C 1
ATOM 790 O O . GLU A 1 106 ? -12.407 1.015 11.382 1.00 97.56 106 GLU A O 1
ATOM 795 N N . ALA A 1 107 ? -10.941 -0.428 10.491 1.00 98.00 107 ALA A N 1
ATOM 796 C CA . 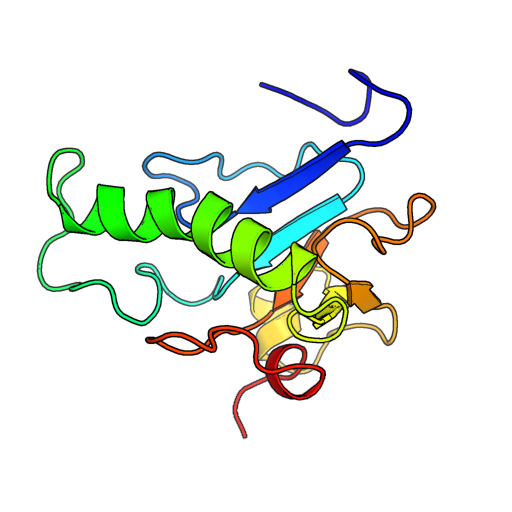ALA A 1 107 ? -9.897 0.568 10.291 1.00 98.00 107 ALA A CA 1
ATOM 797 C C . ALA A 1 107 ? -10.320 1.614 9.254 1.00 98.00 107 ALA A C 1
ATOM 799 O O . ALA A 1 107 ? -11.068 1.323 8.318 1.00 98.00 107 ALA A O 1
ATOM 800 N N . ARG A 1 108 ? -9.849 2.852 9.424 1.00 98.12 108 ARG A N 1
ATOM 801 C CA . ARG A 1 108 ? -10.121 3.955 8.501 1.00 98.12 108 ARG A CA 1
ATOM 802 C C . ARG A 1 108 ? -8.874 4.797 8.263 1.00 98.12 108 ARG A C 1
ATOM 804 O O . ARG A 1 108 ? -8.088 4.986 9.190 1.00 98.12 108 ARG A O 1
ATOM 811 N N . GLY A 1 109 ? -8.744 5.344 7.058 1.00 98.12 109 GLY A N 1
ATOM 812 C CA . GLY A 1 109 ? -7.699 6.300 6.693 1.00 98.12 109 GLY A CA 1
ATOM 813 C C . GLY A 1 109 ? -6.545 5.691 5.899 1.00 98.12 109 GLY A C 1
ATOM 814 O O . GLY A 1 109 ? -6.668 4.623 5.304 1.00 98.12 109 GLY A O 1
ATOM 815 N N . SER A 1 110 ? -5.418 6.404 5.864 1.00 98.56 110 SER A N 1
ATOM 816 C CA . SER A 1 110 ? -4.263 6.040 5.041 1.00 98.56 110 SER A CA 1
ATOM 817 C C . SER A 1 110 ? -3.194 5.290 5.826 1.00 98.56 110 SER A C 1
ATOM 819 O O . SER A 1 110 ? -2.772 5.718 6.903 1.00 98.56 110 SER A O 1
ATOM 821 N N . PHE A 1 111 ? -2.713 4.202 5.236 1.00 98.69 111 PHE A N 1
ATOM 822 C CA . PHE A 1 111 ? -1.692 3.325 5.786 1.00 98.69 111 PHE A CA 1
ATOM 823 C C . PHE A 1 111 ? -0.541 3.184 4.799 1.00 98.69 111 PHE A C 1
ATOM 825 O O . PHE A 1 111 ? -0.742 3.187 3.591 1.00 98.69 111 PHE A O 1
ATOM 832 N N . TYR A 1 112 ? 0.675 3.060 5.310 1.00 98.50 112 TYR A N 1
ATOM 833 C CA . TYR A 1 112 ? 1.893 3.113 4.513 1.00 98.50 112 TYR A CA 1
ATOM 834 C C . TYR A 1 112 ? 2.760 1.898 4.817 1.00 98.50 112 TYR A C 1
ATOM 836 O O . TYR A 1 112 ? 2.817 1.444 5.964 1.00 98.50 112 TYR A O 1
ATOM 844 N N . LEU A 1 113 ? 3.420 1.366 3.791 1.00 98.12 113 LEU A N 1
ATOM 845 C CA . LEU A 1 113 ? 4.338 0.236 3.920 1.00 98.12 113 LEU A CA 1
ATOM 846 C C . LEU A 1 113 ? 5.431 0.280 2.857 1.00 98.12 113 LEU A C 1
ATOM 848 O O . LEU A 1 113 ? 5.271 0.914 1.814 1.00 98.12 113 LEU A O 1
ATOM 852 N N . ARG A 1 114 ? 6.510 -0.456 3.106 1.00 97.69 114 ARG A N 1
ATOM 853 C CA . ARG A 1 114 ? 7.589 -0.738 2.157 1.00 97.69 114 ARG A CA 1
ATOM 854 C C . ARG A 1 114 ? 7.560 -2.199 1.712 1.00 97.69 114 ARG A C 1
ATOM 856 O O . ARG A 1 114 ? 7.114 -3.068 2.462 1.00 97.69 114 ARG A O 1
ATOM 863 N N . THR A 1 115 ? 8.078 -2.465 0.517 1.00 97.94 115 THR A N 1
ATOM 864 C CA . THR A 1 115 ? 8.228 -3.816 -0.049 1.00 97.94 115 THR A CA 1
ATOM 865 C C . THR A 1 115 ? 9.631 -4.034 -0.620 1.00 97.94 115 THR A C 1
ATOM 867 O O . THR A 1 115 ? 10.357 -3.081 -0.903 1.00 97.94 115 THR A O 1
ATOM 870 N N . ASN A 1 116 ? 10.006 -5.295 -0.832 1.00 96.88 116 ASN A N 1
ATOM 871 C CA . ASN A 1 116 ? 11.179 -5.672 -1.621 1.00 96.88 116 ASN A CA 1
ATOM 872 C C . ASN A 1 116 ? 10.960 -5.441 -3.123 1.00 96.88 116 ASN A C 1
ATOM 874 O O . ASN A 1 116 ? 9.837 -5.228 -3.580 1.00 96.88 116 ASN A O 1
ATOM 878 N N . SER A 1 117 ? 12.050 -5.526 -3.892 1.00 95.38 117 SER A N 1
ATOM 879 C CA . SER A 1 117 ? 12.040 -5.473 -5.359 1.00 95.38 117 SER A CA 1
ATOM 880 C C . SER A 1 117 ? 11.649 -6.790 -6.032 1.00 95.38 117 SER A C 1
ATOM 882 O O . SER A 1 117 ? 11.301 -6.794 -7.205 1.00 95.38 117 SER A O 1
ATOM 884 N N . GLU A 1 118 ? 11.708 -7.907 -5.309 1.00 94.12 118 GLU A N 1
ATOM 885 C CA . GLU A 1 118 ? 11.440 -9.252 -5.822 1.00 94.12 118 GLU A CA 1
ATOM 886 C C . GLU A 1 118 ? 10.576 -10.039 -4.825 1.00 94.12 118 GLU A C 1
ATOM 888 O O . GLU A 1 118 ? 10.655 -9.759 -3.624 1.00 94.12 118 GLU A O 1
ATOM 893 N N . PRO A 1 119 ? 9.790 -11.036 -5.278 1.00 94.25 119 PRO A N 1
ATOM 894 C CA . PRO A 1 119 ? 9.096 -11.955 -4.384 1.00 94.25 119 PRO A CA 1
ATOM 895 C C . PRO A 1 119 ? 10.094 -12.707 -3.483 1.00 94.25 119 PRO A C 1
ATOM 897 O O . PRO A 1 119 ? 11.079 -13.261 -3.969 1.00 94.25 119 PRO A O 1
ATOM 900 N N . LEU A 1 120 ? 9.879 -12.825 -2.174 1.00 95.75 120 LEU A N 1
ATOM 901 C CA . LEU A 1 120 ? 8.739 -12.334 -1.392 1.00 95.75 120 LEU A CA 1
ATOM 902 C C . LEU A 1 120 ? 8.808 -10.810 -1.189 1.00 95.75 120 LEU A C 1
ATOM 904 O O . LEU A 1 120 ? 9.765 -10.290 -0.605 1.00 95.75 120 LEU A O 1
ATOM 908 N N . TYR A 1 121 ? 7.787 -10.109 -1.685 1.00 98.06 121 TYR A N 1
ATOM 909 C CA . TYR A 1 121 ? 7.721 -8.651 -1.664 1.00 98.06 121 TYR A CA 1
ATOM 910 C C . TYR A 1 121 ? 7.478 -8.119 -0.253 1.00 98.06 121 TYR A C 1
ATOM 912 O O . TYR A 1 121 ? 8.010 -7.067 0.106 1.00 98.06 121 TYR A O 1
ATO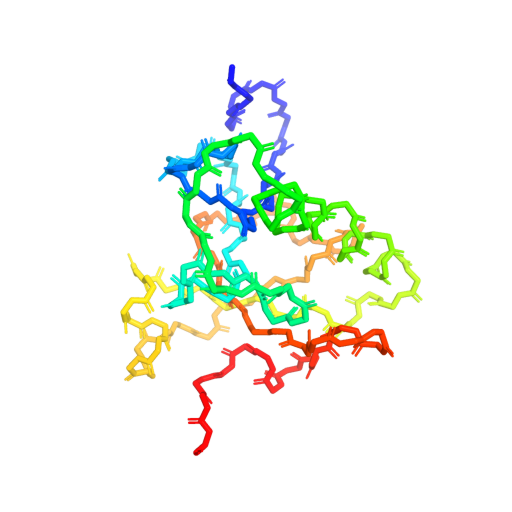M 920 N N . GLY A 1 122 ? 6.659 -8.814 0.535 1.00 97.56 122 GLY A N 1
ATOM 921 C CA . GLY A 1 122 ? 6.293 -8.377 1.872 1.00 97.56 122 GLY A CA 1
ATOM 922 C C . GLY A 1 122 ? 7.480 -8.372 2.837 1.00 97.56 122 GLY A C 1
ATOM 923 O O . GLY A 1 122 ? 8.284 -9.301 2.874 1.00 97.56 122 GLY A O 1
ATOM 924 N N . LEU A 1 123 ? 7.573 -7.314 3.644 1.00 97.62 123 LEU A N 1
ATOM 925 C CA . LEU A 1 123 ? 8.606 -7.134 4.672 1.00 97.62 123 LEU A CA 1
ATOM 926 C C . LEU A 1 123 ? 8.086 -7.388 6.098 1.00 97.62 123 LEU A C 1
ATOM 928 O O . LEU A 1 123 ? 8.811 -7.178 7.067 1.00 97.62 123 LEU A O 1
ATOM 932 N N . GLY A 1 124 ? 6.829 -7.807 6.248 1.00 97.06 124 GLY A N 1
ATOM 933 C CA . GLY A 1 124 ? 6.176 -7.942 7.547 1.00 97.06 124 GLY A CA 1
ATOM 934 C C . GLY A 1 124 ? 6.177 -6.625 8.324 1.00 97.06 124 GLY A C 1
ATOM 935 O O . GLY A 1 124 ? 6.001 -5.551 7.745 1.00 97.06 124 GLY A O 1
ATOM 936 N N . GLU A 1 125 ? 6.404 -6.706 9.636 1.00 96.38 125 GLU A N 1
ATOM 937 C CA . GLU A 1 125 ? 6.481 -5.529 10.511 1.00 96.38 125 GLU A CA 1
ATOM 938 C C . GLU A 1 125 ? 7.575 -4.544 10.079 1.00 96.38 125 GLU A C 1
ATOM 940 O O . GLU A 1 125 ? 7.333 -3.339 10.118 1.00 96.38 125 GLU A O 1
ATOM 945 N N . ASP A 1 126 ? 8.730 -5.008 9.590 1.00 96.06 126 ASP A N 1
ATOM 946 C CA . ASP A 1 126 ? 9.839 -4.131 9.174 1.00 96.06 126 ASP A CA 1
ATOM 947 C C . ASP A 1 126 ? 9.429 -3.187 8.029 1.00 96.06 126 ASP A C 1
ATOM 949 O O . ASP A 1 126 ? 9.877 -2.036 7.958 1.00 96.06 126 ASP A O 1
ATOM 953 N N . GLY A 1 127 ? 8.518 -3.643 7.161 1.00 96.31 127 GLY A N 1
ATOM 954 C CA . GLY A 1 127 ? 7.942 -2.842 6.079 1.00 96.31 127 GLY A CA 1
ATOM 955 C C . GLY A 1 127 ? 7.094 -1.671 6.569 1.00 96.31 127 GLY A C 1
ATOM 956 O O . GLY A 1 127 ? 6.949 -0.680 5.859 1.00 96.31 127 GLY A O 1
ATOM 957 N N . SER A 1 128 ? 6.576 -1.747 7.792 1.00 95.88 128 SER A N 1
ATOM 958 C CA . SER A 1 128 ? 5.720 -0.721 8.394 1.00 95.88 128 SER A CA 1
ATOM 959 C C . SER A 1 128 ? 6.505 0.404 9.095 1.00 95.88 128 SER A C 1
ATOM 961 O O . SER A 1 128 ? 5.919 1.359 9.618 1.00 95.88 128 SER A O 1
ATOM 963 N N . HIS A 1 129 ? 7.836 0.292 9.142 1.00 93.56 129 HIS A N 1
ATOM 964 C CA . HIS A 1 129 ? 8.754 1.279 9.710 1.00 93.56 129 HIS A CA 1
ATOM 965 C C . HIS A 1 129 ? 9.557 1.999 8.613 1.00 93.56 129 HIS A C 1
ATOM 967 O O . HIS A 1 129 ? 9.747 1.441 7.524 1.00 93.56 129 HIS A O 1
ATOM 973 N N . PRO A 1 130 ? 10.080 3.209 8.892 1.00 87.69 130 PRO A N 1
ATOM 974 C CA . PRO A 1 130 ? 11.099 3.834 8.053 1.00 87.69 130 PRO A CA 1
ATOM 975 C C . PRO A 1 130 ? 12.299 2.905 7.805 1.00 87.69 130 PRO A C 1
ATOM 977 O O . PRO A 1 130 ? 12.570 2.029 8.632 1.00 87.69 130 PRO A O 1
ATOM 980 N N . PRO A 1 131 ? 13.052 3.102 6.708 1.00 79.19 131 PRO A N 1
ATOM 981 C CA . PRO A 1 131 ? 14.353 2.461 6.546 1.00 79.19 131 PRO A CA 1
ATOM 982 C C . PRO A 1 131 ? 15.264 2.813 7.731 1.00 79.19 131 PRO A C 1
ATOM 984 O O . PRO A 1 131 ? 15.288 3.966 8.163 1.00 79.19 131 PRO A O 1
ATOM 987 N N . SER A 1 132 ? 15.982 1.819 8.257 1.00 63.09 132 SER A N 1
ATOM 988 C CA . SER A 1 132 ? 17.005 1.993 9.299 1.00 63.09 132 SER A CA 1
ATOM 989 C C . SER A 1 132 ? 18.208 2.788 8.810 1.00 63.09 132 SER A C 1
ATOM 991 O O . SER A 1 132 ? 18.630 2.497 7.666 1.00 63.09 132 SER A O 1
#